Protein AF-A0AAP8MCD0-F1 (afdb_monomer_lite)

pLDDT: mean 75.49, std 12.15, range [45.41, 93.06]

Radius of gyration: 21.64 Å; chains: 1; bounding box: 47×31×55 Å

Foldseek 3Di:
DPVVVVVCVVVVVLLLVLQLVVQLCVQLVVLVVVLVVQVVVCVVVVDPVSNVVSVVVSVVSSVVSSVCSNVVVVVCVVVVDDPVVSVVSSVVSVVVVVVVVVVCVVVCVVVVVVVVVVVVVVVVVVVVVPD

Structure (mmCIF, N/CA/C/O backbone):
data_AF-A0AAP8MCD0-F1
#
_entry.id   AF-A0AAP8MCD0-F1
#
loop_
_atom_site.group_PDB
_atom_site.id
_atom_site.type_symbol
_atom_site.label_atom_id
_atom_site.label_alt_id
_atom_site.label_comp_id
_atom_site.label_asym_id
_atom_site.label_entity_id
_atom_site.label_seq_id
_atom_site.pdbx_PDB_ins_code
_atom_site.Cartn_x
_atom_site.Cartn_y
_atom_site.Cartn_z
_atom_site.occupancy
_atom_site.B_iso_or_equiv
_atom_site.auth_seq_id
_atom_site.auth_comp_id
_atom_site.auth_asym_id
_atom_site.auth_atom_id
_atom_site.pdbx_PDB_model_num
ATOM 1 N N . MET A 1 1 ? -8.043 6.659 27.486 1.00 45.62 1 MET A N 1
ATOM 2 C CA . MET A 1 1 ? -7.740 6.297 26.084 1.00 45.62 1 MET A CA 1
ATOM 3 C C . MET A 1 1 ? -7.107 7.500 25.405 1.00 45.62 1 MET A C 1
ATOM 5 O O . MET A 1 1 ? -7.406 8.621 25.795 1.00 45.62 1 MET A O 1
ATOM 9 N N . ASN A 1 2 ? -6.132 7.284 24.518 1.00 55.06 2 ASN A N 1
ATOM 10 C CA . ASN A 1 2 ? -5.402 8.371 23.860 1.00 55.06 2 ASN A CA 1
ATOM 11 C C . ASN A 1 2 ? -6.343 9.045 22.835 1.00 55.06 2 ASN A C 1
ATOM 13 O O . ASN A 1 2 ? -6.905 8.322 22.011 1.00 55.06 2 ASN A O 1
ATOM 17 N N . PRO A 1 3 ? -6.529 10.378 22.852 1.00 63.00 3 PRO A N 1
ATOM 18 C CA . PRO A 1 3 ? -7.490 11.080 21.990 1.00 63.00 3 PRO A CA 1
ATOM 19 C C . PRO A 1 3 ? -7.252 10.874 20.485 1.00 63.00 3 PRO A C 1
ATOM 21 O O . PRO A 1 3 ? -8.175 11.015 19.684 1.00 63.00 3 PRO A O 1
ATOM 24 N N . VAL A 1 4 ? -6.031 10.505 20.088 1.00 56.44 4 VAL A N 1
ATOM 25 C CA . VAL A 1 4 ? -5.705 10.127 18.704 1.00 56.44 4 VAL A CA 1
ATOM 26 C C . VAL A 1 4 ? -6.365 8.799 18.320 1.00 56.44 4 VAL A C 1
ATOM 28 O O . VAL A 1 4 ? -6.889 8.668 17.217 1.00 56.44 4 VAL A O 1
ATOM 31 N N . MET A 1 5 ? -6.401 7.839 19.246 1.00 45.66 5 MET A N 1
ATOM 32 C CA . MET A 1 5 ? -6.999 6.520 19.035 1.00 45.66 5 MET A CA 1
ATOM 33 C C . MET A 1 5 ? -8.526 6.594 18.970 1.00 45.66 5 MET A C 1
ATOM 35 O O . MET A 1 5 ? -9.130 5.944 18.121 1.00 45.66 5 MET A O 1
ATOM 39 N N . ASP A 1 6 ? -9.137 7.443 19.799 1.00 53.62 6 ASP A N 1
ATOM 40 C CA . ASP A 1 6 ? -10.587 7.668 19.772 1.00 53.62 6 ASP A CA 1
ATOM 41 C C . ASP A 1 6 ? -11.029 8.367 18.481 1.00 53.62 6 ASP A C 1
ATOM 43 O O . ASP A 1 6 ? -12.049 7.994 17.910 1.00 53.62 6 ASP A O 1
ATOM 47 N N . LYS A 1 7 ? -10.237 9.307 17.944 1.00 51.81 7 LYS A N 1
ATOM 48 C CA . LYS A 1 7 ? -10.518 9.910 16.628 1.00 51.81 7 LYS A CA 1
ATOM 49 C C . LYS A 1 7 ? -10.402 8.895 15.492 1.00 51.81 7 LYS A C 1
ATOM 51 O O . LYS A 1 7 ? -11.252 8.875 14.608 1.00 51.81 7 LYS A O 1
ATOM 56 N N . TRP A 1 8 ? -9.391 8.028 15.533 1.00 45.41 8 TRP A N 1
ATOM 57 C CA . TRP A 1 8 ? -9.193 6.993 14.515 1.00 45.41 8 TRP A CA 1
ATOM 58 C C . TRP A 1 8 ? -10.343 5.971 14.493 1.00 45.41 8 TRP A C 1
ATOM 60 O O . TRP A 1 8 ? -10.797 5.557 13.428 1.00 45.41 8 TRP A O 1
ATOM 70 N N . PHE A 1 9 ? -10.882 5.626 15.665 1.00 47.00 9 PHE A N 1
ATOM 71 C CA . PHE A 1 9 ? -12.074 4.783 15.785 1.00 47.00 9 PHE A CA 1
ATOM 72 C C . PHE A 1 9 ? -13.381 5.511 15.420 1.00 47.00 9 PHE A C 1
ATOM 74 O O . PHE A 1 9 ? -14.262 4.899 14.818 1.00 47.00 9 PHE A O 1
ATOM 81 N N . GLN A 1 10 ? -13.511 6.807 15.726 1.00 51.62 10 GLN A N 1
ATOM 82 C CA . GLN A 1 10 ? -14.723 7.594 15.449 1.00 51.62 10 GLN A CA 1
ATOM 83 C C . GLN A 1 10 ? -14.919 7.940 13.963 1.00 51.62 10 GLN A C 1
ATOM 85 O O . GLN A 1 10 ? -16.054 8.138 13.542 1.00 51.62 10 GLN A O 1
ATOM 90 N N . PHE A 1 11 ? -13.860 7.947 13.144 1.00 51.00 11 PHE A N 1
ATOM 91 C CA . PHE A 1 11 ? -13.956 8.202 11.696 1.00 51.00 11 PHE A CA 1
ATOM 92 C C . PHE A 1 11 ? -14.372 6.985 10.843 1.00 51.00 11 PHE A C 1
ATOM 94 O O . PHE A 1 11 ? -14.315 7.044 9.619 1.00 51.00 11 PHE A O 1
ATOM 101 N N . GLY A 1 12 ? -14.798 5.868 11.442 1.00 50.09 12 GLY A N 1
ATOM 102 C CA . GLY A 1 12 ? -15.090 4.650 10.672 1.00 50.09 12 GLY A CA 1
ATOM 103 C C . GLY A 1 12 ? -13.827 3.888 10.241 1.00 50.09 12 GLY A C 1
ATOM 104 O O . GLY A 1 12 ? -13.865 3.125 9.275 1.00 50.09 12 GLY A O 1
ATOM 105 N N . GLY A 1 13 ? -12.716 4.060 10.974 1.00 53.16 13 GLY A N 1
ATOM 106 C CA . GLY A 1 13 ? -11.381 3.531 10.656 1.00 53.16 13 GLY A CA 1
ATOM 107 C C . GLY A 1 13 ? -11.252 2.004 10.589 1.00 53.16 13 GLY A C 1
ATOM 108 O O . GLY A 1 13 ? -10.275 1.504 10.046 1.00 53.16 13 GLY A O 1
ATOM 109 N N . GLY A 1 14 ? -12.247 1.248 11.061 1.00 67.38 14 GLY A N 1
ATOM 110 C CA . GLY A 1 14 ? -12.321 -0.197 10.826 1.00 67.38 14 GLY A CA 1
ATOM 111 C C . GLY A 1 14 ? -12.739 -0.515 9.389 1.00 67.38 14 GLY A C 1
ATOM 112 O O . GLY A 1 14 ? -11.933 -0.969 8.586 1.00 67.38 14 GLY A O 1
ATOM 113 N N . PHE A 1 15 ? -14.003 -0.244 9.050 1.00 70.25 15 PHE A N 1
ATOM 114 C CA . PHE A 1 15 ? -14.574 -0.560 7.736 1.00 70.25 15 PHE A CA 1
ATOM 115 C C . PHE A 1 15 ? -13.910 0.238 6.607 1.00 70.25 15 PHE A C 1
ATOM 117 O O . PHE A 1 15 ? -13.450 -0.348 5.633 1.00 70.25 15 PHE A O 1
ATOM 124 N N . TYR A 1 16 ? -13.811 1.564 6.751 1.00 76.06 16 TYR A N 1
ATOM 125 C CA . TYR A 1 16 ? -13.280 2.431 5.698 1.00 76.06 16 TYR A CA 1
ATOM 126 C C . TYR A 1 16 ? -11.801 2.143 5.423 1.00 76.06 16 TYR A C 1
ATOM 128 O O . TYR A 1 16 ? -11.391 2.073 4.269 1.00 76.06 16 TYR A O 1
ATOM 136 N N . GLY A 1 17 ? -11.014 1.924 6.481 1.00 76.62 17 GLY A N 1
ATOM 137 C CA . GLY A 1 17 ? -9.598 1.578 6.373 1.00 76.62 17 GLY A CA 1
ATOM 138 C C . GLY A 1 17 ? -9.369 0.197 5.757 1.00 76.62 17 GLY A C 1
ATOM 139 O O . GLY A 1 17 ? -8.505 0.055 4.897 1.00 76.62 17 GLY A O 1
ATOM 140 N N . LEU A 1 18 ? -10.168 -0.807 6.136 1.00 77.81 18 LEU A N 1
ATOM 141 C CA . LEU A 1 18 ? -10.094 -2.152 5.551 1.00 77.81 18 LEU A CA 1
ATOM 142 C C . LEU A 1 18 ? -10.463 -2.157 4.068 1.00 77.81 18 LEU A C 1
ATOM 144 O O . LEU A 1 18 ? -9.794 -2.811 3.272 1.00 77.81 18 LEU A O 1
ATOM 148 N N . VAL A 1 19 ? -11.502 -1.414 3.693 1.00 80.81 19 VAL A N 1
ATOM 149 C CA . VAL A 1 19 ? -11.907 -1.286 2.293 1.00 80.81 19 VAL A CA 1
ATOM 150 C C . VAL A 1 19 ? -10.870 -0.511 1.485 1.00 80.81 19 VAL A C 1
ATOM 152 O O . VAL A 1 19 ? -10.539 -0.928 0.375 1.00 80.81 19 VAL A O 1
ATOM 155 N N . ALA A 1 20 ? -10.321 0.576 2.031 1.00 83.31 20 ALA A N 1
ATOM 156 C CA . ALA A 1 20 ? -9.238 1.310 1.388 1.00 83.31 20 ALA A CA 1
ATOM 157 C C . ALA A 1 20 ? -8.020 0.398 1.177 1.00 83.31 20 ALA A C 1
ATOM 159 O O . ALA A 1 20 ? -7.511 0.300 0.068 1.00 83.31 20 ALA A O 1
ATOM 160 N N . PHE A 1 21 ? -7.611 -0.359 2.198 1.00 84.31 21 PHE A N 1
ATOM 161 C CA . PHE A 1 21 ? -6.508 -1.315 2.089 1.00 84.31 21 PHE A CA 1
ATOM 162 C C . PHE A 1 21 ? -6.773 -2.413 1.050 1.00 84.31 21 PHE A C 1
ATOM 164 O O . PHE A 1 21 ? -5.891 -2.749 0.267 1.00 84.31 21 PHE A O 1
ATOM 171 N N . TYR A 1 22 ? -7.989 -2.954 1.002 1.00 84.31 22 TYR A N 1
ATOM 172 C CA . TYR A 1 22 ? -8.364 -3.937 -0.012 1.00 84.31 22 TYR A CA 1
ATOM 173 C C . TYR A 1 22 ? -8.362 -3.349 -1.423 1.00 84.31 22 TYR A C 1
ATOM 175 O O . TYR A 1 22 ? -7.856 -3.976 -2.350 1.00 84.31 22 TYR A O 1
ATOM 183 N N . THR A 1 23 ? -8.892 -2.136 -1.583 1.00 86.00 23 THR A N 1
ATOM 184 C CA . THR A 1 23 ? -8.878 -1.423 -2.864 1.00 86.00 23 THR A CA 1
ATOM 185 C C . THR A 1 23 ? -7.445 -1.184 -3.316 1.00 86.00 23 THR A C 1
ATOM 187 O O . THR A 1 23 ? -7.125 -1.446 -4.468 1.00 86.00 23 THR A O 1
ATOM 190 N N . TRP A 1 24 ? -6.567 -0.779 -2.397 1.00 88.50 24 TRP A N 1
ATOM 191 C CA . TRP A 1 24 ? -5.141 -0.659 -2.670 1.00 88.50 24 TRP A CA 1
ATOM 192 C C . TRP A 1 24 ? -4.545 -1.992 -3.125 1.00 88.50 24 TRP A C 1
ATOM 194 O O . TRP A 1 24 ? -3.934 -2.047 -4.180 1.00 88.50 24 TRP A O 1
ATOM 204 N N . LEU A 1 25 ? -4.798 -3.087 -2.403 1.00 87.19 25 LEU A N 1
ATOM 205 C CA . LEU A 1 25 ? -4.286 -4.413 -2.758 1.00 87.19 25 LEU A CA 1
ATOM 206 C C . LEU A 1 25 ? -4.764 -4.883 -4.144 1.00 87.19 25 LEU A C 1
ATOM 208 O O . LEU A 1 25 ? -4.005 -5.507 -4.881 1.00 87.19 25 LEU A O 1
ATOM 212 N N . LEU A 1 26 ? -6.021 -4.597 -4.501 1.00 86.75 26 LEU A N 1
ATOM 213 C CA . LEU A 1 26 ? -6.573 -4.907 -5.821 1.00 86.75 26 LEU A CA 1
ATOM 214 C C . LEU A 1 26 ? -5.889 -4.116 -6.937 1.00 86.75 26 LEU A C 1
ATOM 216 O O . LEU A 1 26 ? -5.618 -4.689 -7.992 1.00 86.75 26 LEU A O 1
ATOM 220 N N . LEU A 1 27 ? -5.649 -2.824 -6.706 1.00 89.00 27 LEU A N 1
ATOM 221 C CA . LEU A 1 27 ? -4.997 -1.927 -7.659 1.00 89.00 27 LEU A CA 1
ATOM 222 C C . LEU A 1 27 ? -3.506 -2.237 -7.808 1.00 89.00 27 LEU A C 1
ATOM 224 O O . LEU A 1 27 ? -2.995 -2.195 -8.915 1.00 89.00 27 LEU A O 1
ATOM 228 N N . GLU A 1 28 ? -2.844 -2.623 -6.720 1.00 91.12 28 GLU A N 1
ATOM 229 C CA . GLU A 1 28 ? -1.410 -2.926 -6.685 1.00 91.12 28 GLU A CA 1
ATOM 230 C C . GLU A 1 28 ? -1.083 -4.304 -7.295 1.00 91.12 28 GLU A C 1
ATOM 232 O O . GLU A 1 28 ? 0.040 -4.573 -7.719 1.00 91.12 28 GLU A O 1
ATOM 237 N N . TRP A 1 29 ? -2.052 -5.225 -7.342 1.00 89.69 29 TRP A N 1
ATOM 238 C CA . TRP A 1 29 ? -1.820 -6.606 -7.779 1.00 89.69 29 TRP A CA 1
ATOM 239 C C . TRP A 1 29 ? -1.283 -6.747 -9.218 1.00 89.69 29 TRP A C 1
ATOM 241 O O . TRP A 1 29 ? -0.365 -7.548 -9.426 1.00 89.69 29 TRP A O 1
ATOM 251 N N . PRO A 1 30 ? -1.805 -6.030 -10.232 1.00 90.06 30 PRO A N 1
ATOM 252 C CA . PRO A 1 30 ? -1.215 -6.003 -11.569 1.00 90.06 30 PRO A CA 1
ATOM 253 C C . PRO A 1 30 ? 0.214 -5.449 -11.579 1.00 90.06 30 PRO A C 1
ATOM 255 O O . PRO A 1 30 ? 1.074 -6.013 -12.258 1.00 90.06 30 PRO A O 1
ATOM 258 N N . ASP A 1 31 ? 0.484 -4.408 -10.794 1.00 89.12 31 ASP A N 1
ATOM 259 C CA . ASP A 1 31 ? 1.784 -3.729 -10.773 1.00 89.12 31 ASP A CA 1
ATOM 260 C C . ASP A 1 31 ? 2.853 -4.610 -10.132 1.00 89.12 31 ASP A C 1
ATOM 262 O O . ASP A 1 31 ? 3.951 -4.752 -10.665 1.00 89.12 31 ASP A O 1
ATOM 266 N N . VAL A 1 32 ? 2.500 -5.333 -9.066 1.00 89.75 32 VAL A N 1
ATOM 267 C CA . VAL A 1 32 ? 3.375 -6.338 -8.445 1.00 89.75 32 VAL A CA 1
ATOM 268 C C . VAL A 1 32 ? 3.699 -7.471 -9.415 1.00 89.75 32 VAL A C 1
ATOM 270 O O . VAL A 1 32 ? 4.846 -7.913 -9.476 1.00 89.75 32 VAL A O 1
ATOM 273 N N . LYS A 1 33 ? 2.728 -7.950 -10.205 1.00 90.44 33 LYS A N 1
ATOM 274 C CA . LYS A 1 33 ? 3.008 -8.984 -11.218 1.00 90.44 33 LYS A CA 1
ATOM 275 C C . LYS A 1 33 ? 3.955 -8.472 -12.289 1.00 90.44 33 LYS A C 1
ATOM 277 O O . LYS A 1 33 ? 4.906 -9.175 -12.618 1.00 90.44 33 LYS A O 1
ATOM 282 N N . THR A 1 34 ? 3.697 -7.268 -12.793 1.00 89.75 34 THR A N 1
ATOM 283 C CA . THR A 1 34 ? 4.535 -6.612 -13.801 1.00 89.75 34 THR A CA 1
ATOM 284 C C . THR A 1 34 ? 5.946 -6.403 -13.265 1.00 89.75 34 THR A C 1
ATOM 286 O O . THR A 1 34 ? 6.920 -6.717 -13.939 1.00 89.75 34 THR A O 1
ATOM 289 N N . PHE A 1 35 ? 6.082 -5.960 -12.017 1.00 89.12 35 PHE A N 1
ATOM 290 C CA . PHE A 1 35 ? 7.370 -5.832 -11.351 1.00 89.12 35 PHE A CA 1
ATOM 291 C C . PHE A 1 35 ? 8.106 -7.173 -11.257 1.00 89.12 35 PHE A C 1
ATOM 293 O O . PHE A 1 35 ? 9.282 -7.244 -11.600 1.00 89.12 35 PHE A O 1
ATOM 300 N N . ILE A 1 36 ? 7.429 -8.248 -10.839 1.00 89.56 36 ILE A N 1
ATOM 301 C CA . ILE A 1 36 ? 8.039 -9.581 -10.722 1.00 89.56 36 ILE A CA 1
ATOM 302 C C . ILE A 1 36 ? 8.487 -10.110 -12.091 1.00 89.56 36 ILE A C 1
ATOM 304 O O . ILE A 1 36 ? 9.599 -10.632 -12.196 1.00 89.56 36 ILE A O 1
ATOM 308 N N . SER A 1 37 ? 7.669 -9.967 -13.142 1.00 88.31 37 SER A N 1
ATOM 309 C CA . SER A 1 37 ? 8.059 -10.384 -14.496 1.00 88.31 37 SER A CA 1
ATOM 310 C C . SER A 1 37 ? 9.239 -9.566 -15.016 1.00 88.31 37 SER A C 1
ATOM 312 O O . SER A 1 37 ? 10.227 -10.145 -15.462 1.00 88.31 37 SER A O 1
ATOM 314 N N . SER A 1 38 ? 9.198 -8.241 -14.860 1.00 86.56 38 SER A N 1
ATOM 315 C CA . SER A 1 38 ? 10.281 -7.349 -15.282 1.00 86.56 38 SER A CA 1
ATOM 316 C C . SER A 1 38 ? 11.573 -7.620 -14.510 1.00 86.56 38 SER A C 1
ATOM 318 O O . SER A 1 38 ? 12.651 -7.647 -15.093 1.00 86.56 38 SER A O 1
ATOM 320 N N . MET A 1 39 ? 11.498 -7.893 -13.205 1.00 84.81 39 MET A N 1
ATOM 321 C CA . MET A 1 39 ? 12.664 -8.296 -12.413 1.00 84.81 39 MET A CA 1
ATOM 322 C C . MET A 1 39 ? 13.235 -9.632 -12.885 1.00 84.81 39 MET A C 1
ATOM 324 O O . MET A 1 39 ? 14.452 -9.757 -12.994 1.00 84.81 39 MET A O 1
ATOM 328 N N . SER A 1 40 ? 12.387 -10.612 -13.210 1.00 85.06 40 SER A N 1
ATOM 329 C CA . SER A 1 40 ? 12.845 -11.889 -13.763 1.00 85.06 40 SER A CA 1
ATOM 330 C C . SER A 1 40 ? 13.622 -11.694 -15.063 1.00 85.06 40 SER A C 1
ATOM 332 O O . SER A 1 40 ? 14.655 -12.327 -15.240 1.00 85.06 40 SER A O 1
ATOM 334 N N . GLU A 1 41 ? 13.156 -10.828 -15.961 1.00 83.06 41 GLU A N 1
ATOM 335 C CA . GLU A 1 41 ? 13.838 -10.529 -17.227 1.00 83.06 41 GLU A CA 1
ATOM 336 C C . GLU A 1 41 ? 15.169 -9.793 -17.003 1.00 83.06 41 GLU A C 1
ATOM 338 O O . GLU A 1 41 ? 16.185 -10.131 -17.613 1.00 83.06 41 GLU A O 1
ATOM 343 N N . LEU A 1 42 ? 15.193 -8.840 -16.067 1.00 82.19 42 LEU A N 1
ATOM 344 C CA . LEU A 1 42 ? 16.370 -8.022 -15.772 1.00 82.19 42 LEU A CA 1
ATOM 345 C C . LEU A 1 42 ? 17.495 -8.775 -15.054 1.00 82.19 42 LEU A C 1
ATOM 347 O O . LEU A 1 42 ? 18.671 -8.459 -15.249 1.00 82.19 42 LEU A O 1
ATOM 351 N N . LEU A 1 43 ? 17.167 -9.807 -14.271 1.00 75.00 43 LEU A N 1
ATOM 352 C CA . LEU A 1 43 ? 18.166 -10.700 -13.674 1.00 75.00 43 LEU A CA 1
ATOM 353 C C . LEU A 1 43 ? 19.009 -11.428 -14.732 1.00 75.00 43 LEU A C 1
ATOM 355 O O . LEU A 1 43 ? 20.151 -11.790 -14.451 1.00 75.00 43 LEU A O 1
ATOM 359 N N . PHE A 1 44 ? 18.481 -11.616 -15.945 1.00 75.31 44 PHE A N 1
ATOM 360 C CA . PHE A 1 44 ? 19.219 -12.225 -17.052 1.00 75.31 44 PHE A CA 1
ATOM 361 C C . PHE A 1 44 ? 19.974 -11.203 -17.919 1.00 75.31 44 PHE A C 1
ATOM 363 O O . PHE A 1 44 ? 20.899 -11.601 -18.625 1.00 75.31 44 PHE A O 1
ATOM 370 N N . SER A 1 45 ? 19.632 -9.908 -17.861 1.00 75.12 45 SER A N 1
ATOM 371 C CA . SER A 1 45 ? 20.235 -8.860 -18.704 1.00 75.12 45 SER A CA 1
ATOM 372 C C . SER A 1 45 ? 21.271 -7.962 -18.002 1.00 75.12 45 SER A C 1
ATOM 374 O O . SER A 1 45 ? 22.017 -7.273 -18.693 1.00 75.12 45 SER A O 1
ATOM 376 N N . PHE A 1 46 ? 21.377 -7.992 -16.663 1.00 68.25 46 PHE A N 1
ATOM 377 C CA . PHE A 1 46 ? 22.388 -7.272 -15.852 1.00 68.25 46 PHE A CA 1
ATOM 378 C C . PHE A 1 46 ? 22.527 -5.760 -16.145 1.00 68.25 46 PHE A C 1
ATOM 380 O O . PHE A 1 46 ? 23.606 -5.178 -16.015 1.00 68.25 46 PHE A O 1
ATOM 387 N N . GLU A 1 47 ? 21.429 -5.084 -16.483 1.00 82.19 47 GLU A N 1
ATOM 388 C CA . GLU A 1 47 ? 21.435 -3.646 -16.766 1.00 82.19 47 GLU A CA 1
ATOM 389 C C . GLU A 1 47 ? 20.929 -2.825 -15.564 1.00 82.19 47 GLU A C 1
ATOM 391 O O . GLU A 1 47 ? 19.731 -2.737 -15.288 1.00 82.19 47 GLU A O 1
ATOM 396 N N . ALA A 1 48 ? 21.849 -2.191 -14.829 1.00 76.88 48 ALA A N 1
ATOM 397 C CA . ALA A 1 48 ? 21.530 -1.458 -13.595 1.00 76.88 48 ALA A CA 1
ATOM 398 C C . ALA A 1 48 ? 20.556 -0.276 -13.802 1.00 76.88 48 ALA A C 1
ATOM 400 O O . ALA A 1 48 ? 19.751 0.025 -12.919 1.00 76.88 48 ALA A O 1
ATOM 401 N N . GLY A 1 49 ? 20.597 0.376 -14.971 1.00 80.94 49 GLY A N 1
ATOM 402 C CA . GLY A 1 49 ? 19.685 1.477 -15.306 1.00 80.94 49 GLY A CA 1
ATOM 403 C C . GLY A 1 49 ? 18.228 1.026 -15.438 1.00 80.94 49 GLY A C 1
ATOM 404 O O . GLY A 1 49 ? 17.317 1.733 -15.006 1.00 80.94 49 GLY A O 1
ATOM 405 N N . ALA A 1 50 ? 18.009 -0.183 -15.953 1.00 82.31 50 ALA A N 1
ATOM 406 C CA . ALA A 1 50 ? 16.677 -0.744 -16.118 1.00 82.31 50 ALA A CA 1
ATOM 407 C C . ALA A 1 50 ? 16.065 -1.183 -14.776 1.00 82.31 50 ALA A C 1
ATOM 409 O O . ALA A 1 50 ? 14.878 -0.968 -14.541 1.00 82.31 50 ALA A O 1
ATOM 410 N N . VAL A 1 51 ? 16.882 -1.694 -13.845 1.00 84.00 51 VAL A N 1
ATOM 411 C CA . VAL A 1 51 ? 16.432 -2.005 -12.475 1.00 84.00 51 VAL A CA 1
ATOM 412 C C . VAL A 1 51 ? 15.952 -0.743 -11.758 1.00 84.00 51 VAL A C 1
ATOM 414 O O . VAL A 1 51 ? 14.875 -0.748 -11.162 1.00 84.00 51 VAL A O 1
ATOM 417 N N . PHE A 1 52 ? 16.714 0.354 -11.844 1.00 87.62 52 PHE A N 1
ATOM 418 C CA . PHE A 1 52 ? 16.316 1.628 -11.241 1.00 87.62 52 PHE A CA 1
ATOM 419 C C . PHE A 1 52 ? 14.992 2.146 -11.816 1.00 87.62 52 PHE A C 1
ATOM 421 O O . PHE A 1 52 ? 14.127 2.582 -11.059 1.00 87.62 52 PHE A O 1
ATOM 428 N N . HIS A 1 53 ? 14.808 2.050 -13.136 1.00 89.00 53 HIS A N 1
ATOM 429 C CA . HIS A 1 53 ? 13.570 2.457 -13.795 1.00 89.00 53 HIS A CA 1
ATOM 430 C C . HIS A 1 53 ? 12.358 1.654 -13.304 1.00 89.00 53 HIS A C 1
ATOM 432 O O . HIS A 1 53 ? 11.356 2.248 -12.915 1.00 89.00 53 HIS A O 1
ATOM 438 N N . VAL A 1 54 ? 12.473 0.324 -13.238 1.00 88.12 54 VAL A N 1
ATOM 439 C CA . VAL A 1 54 ? 11.388 -0.564 -12.790 1.00 88.12 54 VAL A CA 1
ATOM 440 C C . VAL A 1 54 ? 11.011 -0.316 -11.326 1.00 88.12 54 VAL A C 1
ATOM 442 O O . VAL A 1 54 ? 9.829 -0.284 -10.990 1.00 88.12 54 VAL A O 1
ATOM 445 N N . VAL A 1 55 ? 11.994 -0.090 -10.448 1.00 88.50 55 VAL A N 1
ATOM 446 C CA . VAL A 1 55 ? 11.734 0.230 -9.033 1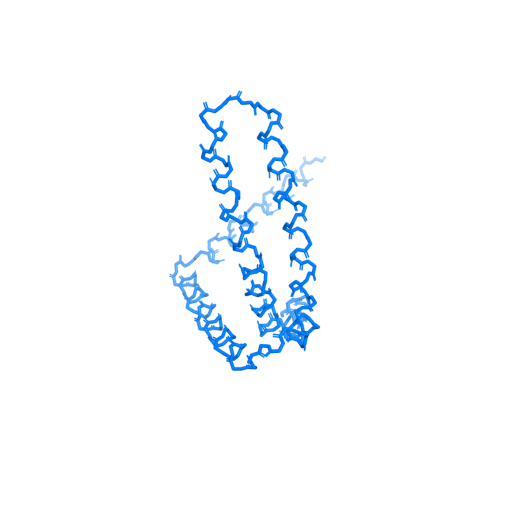.00 88.50 55 VAL A CA 1
ATOM 447 C C . VAL A 1 55 ? 11.070 1.599 -8.882 1.00 88.50 55 VAL A C 1
ATOM 449 O O . VAL A 1 55 ? 10.123 1.740 -8.109 1.00 88.50 55 VAL A O 1
ATOM 452 N N . LEU A 1 56 ? 11.548 2.612 -9.612 1.00 91.88 56 LEU A N 1
ATOM 453 C CA . LEU A 1 56 ? 10.967 3.952 -9.564 1.00 91.88 56 LEU A CA 1
ATOM 454 C C . LEU A 1 56 ? 9.530 3.956 -10.094 1.00 91.88 56 LEU A C 1
ATOM 456 O O . LEU A 1 56 ? 8.671 4.610 -9.510 1.00 91.88 56 LEU A O 1
ATOM 460 N N . GLN A 1 57 ? 9.272 3.212 -11.169 1.00 91.75 57 GLN A N 1
ATOM 461 C CA . GLN A 1 57 ? 7.941 3.075 -11.743 1.00 91.75 57 GLN A CA 1
ATOM 462 C C . GLN A 1 57 ? 6.979 2.408 -10.757 1.00 91.75 57 GLN A C 1
ATOM 464 O O . GLN A 1 57 ? 5.949 2.998 -10.450 1.00 91.75 57 GLN A O 1
ATOM 469 N N . LEU A 1 58 ? 7.371 1.277 -10.154 1.00 91.50 58 LEU A N 1
ATOM 470 C CA . LEU A 1 58 ? 6.576 0.632 -9.104 1.00 91.50 58 LEU A CA 1
ATOM 471 C C . LEU A 1 58 ? 6.256 1.608 -7.962 1.00 91.50 58 LEU A C 1
ATOM 473 O O . LEU A 1 58 ? 5.133 1.646 -7.474 1.00 91.50 58 LEU A O 1
ATOM 477 N N . PHE A 1 59 ? 7.228 2.417 -7.536 1.00 91.50 59 PHE A N 1
ATOM 478 C CA . PHE A 1 59 ? 7.012 3.396 -6.472 1.00 91.50 59 PHE A CA 1
ATOM 479 C C . PHE A 1 59 ? 5.992 4.479 -6.859 1.00 91.50 59 PHE A C 1
ATOM 481 O O . PHE A 1 59 ? 5.135 4.830 -6.049 1.00 91.50 59 PHE A O 1
ATOM 488 N N . ILE A 1 60 ? 6.072 5.010 -8.082 1.00 93.06 60 ILE A N 1
ATOM 489 C CA . ILE A 1 60 ? 5.132 6.021 -8.586 1.00 93.06 60 ILE A CA 1
ATOM 490 C C . ILE A 1 60 ? 3.722 5.435 -8.695 1.00 93.06 60 ILE A C 1
ATOM 492 O O . ILE A 1 60 ? 2.772 6.049 -8.204 1.00 93.06 60 ILE A O 1
ATOM 496 N N . ASP A 1 61 ? 3.598 4.246 -9.281 1.00 92.88 61 ASP A N 1
ATOM 497 C CA . ASP A 1 61 ? 2.318 3.560 -9.458 1.00 92.88 61 ASP A CA 1
ATOM 498 C C . ASP A 1 61 ? 1.685 3.246 -8.090 1.00 92.88 61 ASP A C 1
ATOM 500 O O . ASP A 1 61 ? 0.516 3.561 -7.855 1.00 92.88 61 ASP A O 1
ATOM 504 N N . SER A 1 62 ? 2.492 2.805 -7.118 1.00 91.00 62 SER A N 1
ATOM 505 C CA . SER A 1 62 ? 2.055 2.557 -5.739 1.00 91.00 62 SER A CA 1
ATOM 506 C C . SER A 1 62 ? 1.501 3.810 -5.050 1.00 91.00 62 SER A C 1
ATOM 508 O O . SER A 1 62 ? 0.486 3.749 -4.348 1.00 91.00 62 SER A O 1
ATOM 510 N N . LEU A 1 63 ? 2.109 4.983 -5.278 1.00 91.88 63 LEU A N 1
ATOM 511 C CA . LEU A 1 63 ? 1.602 6.255 -4.744 1.00 91.88 63 LEU A CA 1
ATOM 512 C C . LEU A 1 63 ? 0.254 6.649 -5.363 1.00 91.88 63 LEU A C 1
ATOM 514 O O . LEU A 1 63 ? -0.630 7.136 -4.651 1.00 91.88 63 LEU A O 1
ATOM 518 N N . ILE A 1 64 ? 0.081 6.437 -6.669 1.00 91.81 64 ILE A N 1
ATOM 519 C CA . ILE A 1 64 ? -1.179 6.714 -7.371 1.00 91.81 64 ILE A CA 1
ATOM 520 C C . ILE A 1 64 ? -2.272 5.764 -6.872 1.00 91.81 64 ILE A C 1
ATOM 522 O O . ILE A 1 64 ? -3.350 6.219 -6.476 1.00 91.81 64 ILE A O 1
ATOM 526 N N . ASN A 1 65 ? -1.973 4.466 -6.803 1.00 91.50 65 ASN A N 1
ATOM 527 C CA . ASN A 1 65 ? -2.873 3.439 -6.286 1.00 91.50 65 ASN A CA 1
ATOM 528 C C . ASN A 1 65 ? -3.279 3.722 -4.840 1.00 91.50 65 ASN A C 1
ATOM 530 O O . ASN A 1 65 ? -4.443 3.555 -4.478 1.00 91.50 65 ASN A O 1
ATOM 534 N N . PHE A 1 66 ? -2.350 4.201 -4.010 1.00 87.94 66 PHE A N 1
ATOM 535 C CA . PHE A 1 66 ? -2.637 4.606 -2.637 1.00 87.94 66 PHE A CA 1
ATOM 536 C C . PHE A 1 66 ? -3.617 5.786 -2.574 1.00 87.94 66 PHE A C 1
ATOM 538 O O . PHE A 1 66 ? -4.578 5.757 -1.800 1.00 87.94 66 PHE A O 1
ATOM 545 N N . GLY A 1 67 ? -3.435 6.799 -3.427 1.00 87.56 67 GLY A N 1
ATOM 546 C CA . GLY A 1 67 ? -4.376 7.914 -3.549 1.00 87.56 67 GLY A CA 1
ATOM 547 C C . GLY A 1 67 ? -5.778 7.460 -3.975 1.00 87.56 67 GLY A C 1
ATOM 548 O O . GLY A 1 67 ? -6.772 7.843 -3.353 1.00 87.56 67 GLY A O 1
ATOM 549 N N . LEU A 1 68 ? -5.862 6.590 -4.987 1.00 86.12 68 LEU A N 1
ATOM 550 C CA . LEU A 1 68 ? -7.122 6.012 -5.470 1.00 86.12 68 LEU A CA 1
ATOM 551 C C . LEU A 1 68 ? -7.806 5.140 -4.413 1.00 86.12 68 LEU A C 1
ATOM 553 O O . LEU A 1 68 ? -9.026 5.180 -4.270 1.00 86.12 68 LEU A O 1
ATOM 557 N N . ALA A 1 69 ? -7.026 4.401 -3.630 1.00 86.25 69 ALA A N 1
ATOM 558 C CA . ALA A 1 69 ? -7.519 3.572 -2.545 1.00 86.25 69 ALA A CA 1
ATOM 559 C C . ALA A 1 69 ? -8.102 4.384 -1.384 1.00 86.25 69 ALA A C 1
ATOM 561 O O . ALA A 1 69 ? -9.101 3.983 -0.793 1.00 86.25 69 ALA A O 1
ATOM 562 N N . ILE A 1 70 ? -7.539 5.550 -1.061 1.00 84.00 70 ILE A N 1
ATOM 563 C CA . ILE A 1 70 ? -8.155 6.468 -0.089 1.00 84.00 70 ILE A CA 1
ATOM 564 C C . ILE A 1 70 ? -9.476 7.018 -0.639 1.00 84.00 70 ILE A C 1
ATOM 566 O O . ILE A 1 70 ? -10.448 7.151 0.109 1.00 84.00 70 ILE A O 1
ATOM 570 N N . ALA A 1 71 ? -9.524 7.293 -1.943 1.00 85.94 71 ALA A N 1
ATOM 571 C CA . ALA A 1 71 ? -10.706 7.744 -2.672 1.00 85.94 71 ALA A CA 1
ATOM 572 C C . ALA A 1 71 ? -11.580 6.586 -3.201 1.00 85.94 71 ALA A C 1
ATOM 574 O O . ALA A 1 71 ? -12.373 6.782 -4.128 1.00 85.94 71 ALA A O 1
ATOM 575 N N . TRP A 1 72 ? -11.485 5.393 -2.597 1.00 82.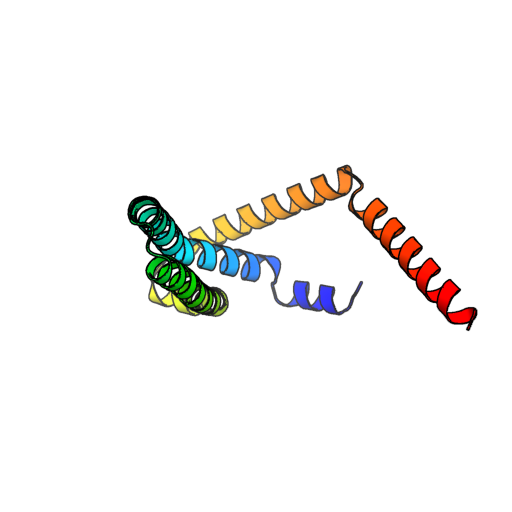25 72 TRP A N 1
ATOM 576 C CA . TRP A 1 72 ? -12.178 4.193 -3.071 1.00 82.25 72 TRP A CA 1
ATOM 577 C C . TRP A 1 72 ? -13.691 4.363 -3.291 1.00 82.25 72 TRP A C 1
ATOM 579 O O . TRP A 1 72 ? -14.177 3.775 -4.257 1.00 82.25 72 TRP A O 1
ATOM 589 N N . PRO A 1 73 ? -14.465 5.155 -2.506 1.00 79.19 73 PRO A N 1
ATOM 590 C CA . PRO A 1 73 ? -15.899 5.270 -2.758 1.00 79.19 73 PRO A CA 1
ATOM 591 C C . PRO A 1 73 ? -16.178 5.841 -4.150 1.00 79.19 73 PRO A C 1
ATOM 593 O O . PRO A 1 73 ? -17.074 5.370 -4.839 1.00 79.19 73 PRO A O 1
ATOM 596 N N . ALA A 1 74 ? -15.375 6.813 -4.593 1.00 81.38 74 ALA A N 1
ATOM 597 C CA . ALA A 1 74 ? -15.490 7.392 -5.927 1.00 81.38 74 ALA A CA 1
ATOM 598 C C . ALA A 1 74 ? -15.050 6.402 -7.019 1.00 81.38 74 ALA A C 1
ATOM 600 O O . ALA A 1 74 ? -15.721 6.293 -8.042 1.00 81.38 74 ALA A O 1
ATOM 601 N N . TYR A 1 75 ? -13.969 5.653 -6.780 1.00 79.94 75 TYR A N 1
ATOM 602 C CA . TYR A 1 75 ? -13.460 4.640 -7.711 1.00 79.94 75 TYR A CA 1
ATOM 603 C C . TYR A 1 75 ? -14.481 3.512 -7.955 1.00 79.94 75 TYR A C 1
ATOM 605 O O . TYR A 1 75 ? -14.799 3.185 -9.095 1.00 79.94 75 TYR A O 1
ATOM 613 N N . TRP A 1 76 ? -15.075 2.966 -6.893 1.00 79.12 76 TRP A N 1
ATOM 614 C CA . TRP A 1 76 ? -16.025 1.851 -6.990 1.00 79.12 76 TRP A CA 1
ATOM 615 C C . TRP A 1 76 ? -17.383 2.266 -7.567 1.00 79.12 76 TRP A C 1
ATOM 617 O O . TRP A 1 76 ? -18.019 1.469 -8.255 1.00 79.12 76 TRP A O 1
ATOM 627 N N . LEU A 1 77 ? -17.815 3.512 -7.324 1.00 75.69 77 LEU A N 1
ATOM 628 C CA . LEU A 1 77 ? -19.021 4.076 -7.942 1.00 75.69 77 LEU A CA 1
ATOM 629 C C . LEU A 1 77 ? -18.889 4.199 -9.465 1.00 75.69 77 LEU A C 1
ATOM 631 O O . LEU A 1 77 ? -19.886 4.074 -10.170 1.00 75.69 77 LEU A O 1
ATOM 635 N N . GLN A 1 78 ? -17.677 4.438 -9.969 1.00 78.06 78 GLN A N 1
ATOM 636 C CA . GLN A 1 78 ? -17.404 4.479 -11.406 1.00 78.06 78 GLN A CA 1
ATOM 637 C C . GLN A 1 78 ? -17.284 3.076 -12.013 1.00 78.06 78 GLN A C 1
ATOM 639 O O . GLN A 1 78 ? -17.755 2.858 -13.126 1.00 78.06 78 GLN A O 1
ATOM 644 N N . ASP A 1 79 ? -16.703 2.125 -11.278 1.00 71.62 79 ASP A N 1
ATOM 645 C CA . ASP A 1 79 ? -16.424 0.766 -11.766 1.00 71.62 79 ASP A CA 1
ATOM 646 C C . ASP A 1 79 ? -17.621 -0.204 -11.628 1.00 71.62 79 ASP A C 1
ATOM 648 O O . ASP A 1 79 ? -17.517 -1.389 -11.935 1.00 71.62 79 ASP A O 1
ATOM 652 N N . ASN A 1 80 ? -18.778 0.290 -11.160 1.00 66.31 80 ASN A N 1
ATOM 653 C CA . ASN A 1 80 ? -20.048 -0.442 -11.023 1.00 66.31 80 ASN A CA 1
ATOM 654 C C . ASN A 1 80 ? -19.936 -1.771 -10.238 1.00 66.31 80 ASN A C 1
ATOM 656 O O . ASN A 1 80 ? -20.719 -2.704 -10.448 1.00 66.31 80 ASN A O 1
ATOM 660 N N . ARG A 1 81 ? -18.949 -1.873 -9.335 1.00 67.25 81 ARG A N 1
ATOM 661 C CA . ARG A 1 81 ? -18.689 -3.081 -8.540 1.00 67.25 81 ARG A CA 1
ATOM 662 C C . ARG A 1 81 ? -19.750 -3.294 -7.471 1.00 67.25 81 ARG A C 1
ATOM 664 O O . ARG A 1 81 ? -20.286 -2.354 -6.884 1.00 67.25 81 ARG A O 1
ATOM 671 N N . GLY A 1 82 ? -20.044 -4.565 -7.208 1.00 67.69 82 GLY A N 1
ATOM 672 C CA . GLY A 1 82 ? -21.097 -4.977 -6.292 1.00 67.69 82 GLY A CA 1
ATOM 673 C C . GLY A 1 82 ? -20.826 -4.521 -4.850 1.00 67.69 82 GLY A C 1
ATOM 674 O O . GLY A 1 82 ? -19.790 -4.880 -4.289 1.00 67.69 82 GLY A O 1
ATOM 675 N N . PRO A 1 83 ? -21.778 -3.843 -4.176 1.00 66.50 83 PRO A N 1
ATOM 676 C CA . PRO A 1 83 ? -21.651 -3.448 -2.765 1.00 66.50 83 PRO A CA 1
ATOM 677 C C . PRO A 1 83 ? -21.393 -4.624 -1.806 1.00 66.50 83 PRO A C 1
ATOM 679 O O . PRO A 1 83 ? -20.918 -4.441 -0.687 1.00 66.50 83 PRO A O 1
ATOM 682 N N . TRP A 1 84 ? -21.715 -5.844 -2.239 1.00 69.00 84 TRP A N 1
ATOM 683 C CA . TRP A 1 84 ? -21.550 -7.076 -1.473 1.00 69.00 84 TRP A CA 1
ATOM 684 C C . TRP A 1 84 ? -20.084 -7.464 -1.249 1.00 69.00 84 TRP A C 1
ATOM 686 O O . TRP A 1 84 ? -19.760 -7.989 -0.186 1.00 69.00 84 TRP A O 1
ATOM 696 N N . GLU A 1 85 ? -19.185 -7.163 -2.190 1.00 70.56 85 GLU A N 1
ATOM 697 C CA . GLU A 1 85 ? -17.745 -7.441 -2.051 1.00 70.56 85 GLU A CA 1
ATOM 698 C C . GLU A 1 85 ? -17.147 -6.668 -0.865 1.00 70.56 85 GLU A C 1
ATOM 700 O O . GLU A 1 85 ? -16.391 -7.223 -0.068 1.00 70.56 85 GLU A O 1
ATOM 705 N N . LEU A 1 86 ? -17.585 -5.420 -0.669 1.00 73.31 86 LEU A N 1
ATOM 706 C CA . LEU A 1 86 ? -17.184 -4.561 0.450 1.00 73.31 86 LEU A CA 1
ATOM 707 C C . LEU A 1 86 ? -17.602 -5.133 1.808 1.00 73.31 86 LEU A C 1
ATOM 709 O O . LEU A 1 86 ? -16.843 -5.058 2.775 1.00 73.31 86 LEU A O 1
ATOM 713 N N . LEU A 1 87 ? -18.795 -5.732 1.883 1.00 71.12 87 LEU A N 1
ATOM 714 C CA . LEU A 1 87 ? -19.288 -6.384 3.097 1.00 71.12 87 LEU A CA 1
ATOM 715 C C . LEU A 1 87 ? -18.445 -7.613 3.457 1.00 71.12 87 LEU A C 1
ATOM 717 O O . LEU A 1 87 ? -18.085 -7.776 4.623 1.00 71.12 87 LEU A O 1
ATOM 721 N N . PHE A 1 88 ? -18.083 -8.445 2.474 1.00 76.12 88 PHE A N 1
ATOM 722 C CA . PH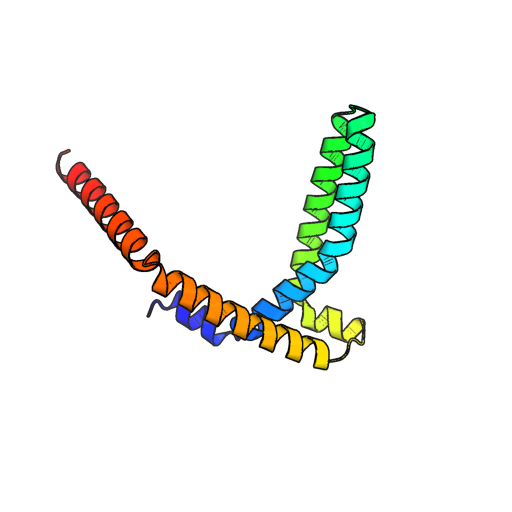E A 1 88 ? -17.213 -9.602 2.707 1.00 76.12 88 PHE A CA 1
ATOM 723 C C . PHE A 1 88 ? -15.805 -9.190 3.138 1.00 76.12 88 PHE A C 1
ATOM 725 O O . PHE A 1 88 ? -15.260 -9.766 4.079 1.00 76.12 88 PHE A O 1
ATOM 732 N N . VAL A 1 89 ? -15.236 -8.168 2.497 1.00 72.62 89 VAL A N 1
ATOM 733 C CA . VAL A 1 89 ? -13.913 -7.626 2.834 1.00 72.62 89 VAL A CA 1
ATOM 734 C C . VAL A 1 89 ? -13.897 -7.058 4.247 1.00 72.62 89 VAL A C 1
ATOM 736 O O . VAL A 1 89 ? -13.008 -7.379 5.036 1.00 72.62 89 VAL A O 1
ATOM 739 N N . ALA A 1 90 ? -14.897 -6.255 4.603 1.00 70.44 90 ALA A N 1
ATOM 740 C CA . ALA A 1 90 ? -14.979 -5.677 5.933 1.00 70.44 90 ALA A CA 1
ATOM 741 C C . ALA A 1 90 ? -15.193 -6.731 7.020 1.00 70.44 90 ALA A C 1
ATOM 743 O O . ALA A 1 90 ? -14.558 -6.666 8.073 1.00 70.44 90 ALA A O 1
ATOM 744 N N . TYR A 1 91 ? -16.047 -7.723 6.761 1.00 76.00 91 TYR A N 1
ATOM 745 C CA . TYR A 1 91 ? -16.268 -8.826 7.689 1.00 76.00 91 TYR A CA 1
ATOM 746 C C . TYR A 1 91 ? -15.004 -9.680 7.864 1.00 76.00 91 TYR A C 1
ATOM 748 O O . TYR A 1 91 ? -14.591 -9.959 8.991 1.00 76.00 91 TYR A O 1
ATOM 756 N N . GLY A 1 92 ? -14.341 -10.036 6.759 1.00 78.06 92 GLY A N 1
ATOM 757 C CA . GLY A 1 92 ? -13.094 -10.801 6.773 1.00 78.06 92 GLY A CA 1
ATOM 758 C C . GLY A 1 92 ? -11.958 -10.061 7.480 1.00 78.06 92 GLY A C 1
ATOM 759 O O . GLY A 1 92 ? -11.266 -10.641 8.316 1.00 78.06 92 GLY A O 1
ATOM 760 N N . GLY A 1 93 ? -11.806 -8.764 7.209 1.00 71.56 93 GLY A N 1
ATOM 761 C CA . GLY A 1 93 ? -10.796 -7.917 7.838 1.00 71.56 93 GLY A CA 1
ATOM 762 C C . GLY A 1 93 ? -11.030 -7.707 9.334 1.00 71.56 93 GLY A C 1
ATOM 763 O O . GLY A 1 93 ? -10.090 -7.800 10.122 1.00 71.56 93 GLY A O 1
ATOM 764 N N . TYR A 1 94 ? -12.283 -7.505 9.752 1.00 70.69 94 TYR A N 1
ATOM 765 C CA . TYR A 1 94 ? -12.642 -7.412 11.168 1.00 70.69 94 TYR A CA 1
ATOM 766 C C . TYR A 1 94 ? -12.317 -8.710 11.922 1.00 70.69 94 TYR A C 1
ATOM 768 O O . TYR A 1 94 ? -11.728 -8.682 13.005 1.00 70.69 94 TYR A O 1
ATOM 776 N N . TRP A 1 95 ? -12.629 -9.862 11.323 1.00 75.31 95 TRP A N 1
ATOM 777 C CA . TRP A 1 95 ? -12.336 -11.171 11.904 1.00 75.31 95 TRP A CA 1
ATOM 778 C C . TRP A 1 95 ? -10.830 -11.457 12.008 1.00 75.31 95 TRP A C 1
ATOM 780 O O . TRP A 1 95 ? -10.356 -11.917 13.052 1.00 75.31 95 TRP A O 1
ATOM 790 N N . LEU A 1 96 ? -10.063 -11.137 10.959 1.00 74.19 96 LEU A N 1
ATOM 791 C CA . LEU A 1 96 ? -8.600 -11.240 10.958 1.00 74.19 96 LEU A CA 1
ATOM 792 C C . LEU A 1 96 ? -7.972 -10.335 12.020 1.00 74.19 96 LEU A C 1
ATOM 794 O O . LEU A 1 96 ? -7.113 -10.794 12.770 1.00 74.19 96 LEU A O 1
ATOM 798 N N . GLY A 1 97 ? -8.434 -9.087 12.128 1.00 69.69 97 GLY A N 1
ATOM 799 C CA . GLY A 1 97 ? -7.943 -8.119 13.108 1.00 69.69 97 GLY A CA 1
ATOM 800 C C . GLY A 1 97 ? -8.177 -8.555 14.555 1.00 69.69 97 GLY A C 1
ATOM 801 O O . GLY A 1 97 ? -7.281 -8.449 15.389 1.00 69.69 97 GLY A O 1
ATOM 802 N N . ILE A 1 98 ? -9.353 -9.113 14.862 1.00 72.19 98 ILE A N 1
ATOM 803 C CA . ILE A 1 98 ? -9.628 -9.644 16.205 1.00 72.19 98 ILE A CA 1
ATOM 804 C C . ILE A 1 98 ? -8.729 -10.840 16.511 1.00 72.19 98 ILE A C 1
ATOM 806 O O . ILE A 1 98 ? -8.173 -10.916 17.607 1.00 72.19 98 ILE A O 1
ATOM 810 N N . ARG A 1 99 ? -8.543 -11.762 15.560 1.00 73.06 99 ARG A N 1
ATOM 811 C CA . ARG A 1 99 ? -7.690 -12.938 15.775 1.00 73.06 99 ARG A CA 1
ATOM 812 C C . ARG A 1 99 ? -6.223 -12.575 15.969 1.00 73.06 99 ARG A C 1
ATOM 814 O O . ARG A 1 99 ? -5.585 -13.139 16.853 1.00 73.06 99 ARG A O 1
ATOM 821 N N . THR A 1 100 ? -5.684 -11.641 15.189 1.00 72.00 100 THR A N 1
ATOM 822 C CA . THR A 1 100 ? -4.290 -11.199 15.341 1.00 72.00 100 THR A CA 1
ATOM 823 C C . THR A 1 100 ? -4.087 -10.417 16.633 1.00 72.00 100 THR A C 1
ATOM 825 O O . THR A 1 100 ? -3.102 -10.656 17.328 1.00 72.00 100 THR A O 1
ATOM 828 N N . ALA A 1 101 ? -5.040 -9.564 17.022 1.00 69.94 101 ALA A N 1
ATOM 829 C CA . ALA A 1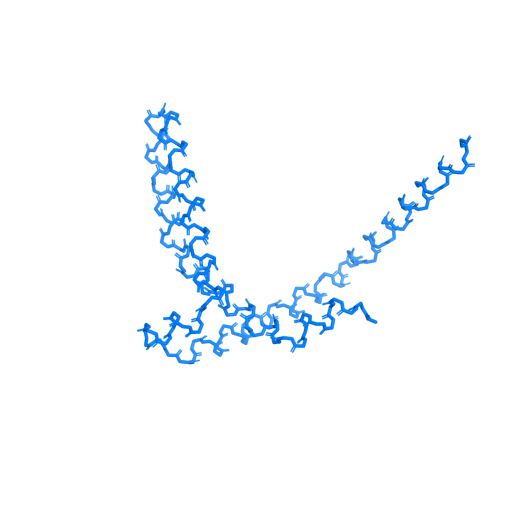 101 ? -5.008 -8.871 18.308 1.00 69.94 101 ALA A CA 1
ATOM 830 C C . ALA A 1 101 ? -5.060 -9.854 19.490 1.00 69.94 101 ALA A C 1
ATOM 832 O O . ALA A 1 101 ? -4.295 -9.720 20.444 1.00 69.94 101 ALA A O 1
ATOM 833 N N . GLN A 1 102 ? -5.911 -10.880 19.412 1.00 70.19 102 GLN A N 1
ATOM 834 C CA . GLN A 1 102 ? -5.983 -11.942 20.417 1.00 70.19 102 GLN A CA 1
ATOM 835 C C . GLN A 1 102 ? -4.691 -12.765 20.472 1.00 70.19 102 GLN A C 1
ATOM 837 O O . GLN A 1 102 ? -4.205 -13.057 21.562 1.00 70.19 102 GLN A O 1
ATOM 842 N N . TYR A 1 103 ? -4.099 -13.091 19.323 1.00 67.94 103 TYR A N 1
ATOM 843 C CA . TYR A 1 103 ? -2.836 -13.825 19.249 1.00 67.94 103 TYR A CA 1
ATOM 844 C C . TYR A 1 103 ? -1.661 -13.014 19.823 1.00 67.94 103 TYR A C 1
ATOM 846 O O . TYR A 1 103 ? -0.884 -13.524 20.630 1.00 67.94 103 TYR A O 1
ATOM 854 N N . ALA A 1 104 ? -1.572 -11.725 19.485 1.00 65.62 104 ALA A N 1
ATOM 855 C CA . ALA A 1 104 ? -0.567 -10.807 20.022 1.00 65.62 104 ALA A CA 1
ATOM 856 C C . ALA A 1 104 ? -0.718 -10.593 21.539 1.00 65.62 104 ALA A C 1
ATOM 858 O O . ALA A 1 104 ? 0.277 -10.466 22.256 1.00 65.62 104 ALA A O 1
ATOM 859 N N . TRP A 1 105 ? -1.957 -10.595 22.039 1.00 62.53 105 TRP A N 1
ATOM 860 C CA . TRP A 1 105 ? -2.251 -10.521 23.468 1.00 62.53 105 TRP A CA 1
ATOM 861 C C . TRP A 1 105 ? -1.862 -11.806 24.211 1.00 62.53 105 TRP A C 1
ATOM 863 O O . TRP A 1 105 ? -1.275 -11.734 25.290 1.00 62.53 105 TRP A O 1
ATOM 873 N N . GLN A 1 106 ? -2.132 -12.981 23.630 1.00 65.75 106 GLN A N 1
ATOM 874 C CA . GLN A 1 106 ? -1.756 -14.277 24.209 1.00 65.75 106 GLN A CA 1
ATOM 875 C C . GLN A 1 106 ? -0.235 -14.489 24.262 1.00 65.75 106 GLN A C 1
ATOM 877 O O . GLN A 1 106 ? 0.262 -15.082 25.214 1.00 65.75 106 GLN A O 1
ATOM 882 N N . GLN A 1 107 ? 0.510 -13.961 23.288 1.00 63.38 107 GLN A N 1
ATOM 883 C CA . GLN A 1 107 ? 1.979 -14.015 23.239 1.00 63.38 107 GLN A CA 1
ATOM 884 C C . GLN A 1 107 ? 2.676 -13.032 24.206 1.00 63.38 107 GLN A C 1
ATOM 886 O O . GLN A 1 107 ? 3.902 -13.010 24.280 1.00 63.38 107 GLN A O 1
ATOM 891 N N . GLY A 1 108 ? 1.937 -12.183 24.937 1.00 61.22 108 GLY A N 1
ATOM 892 C CA . GLY A 1 108 ? 2.508 -11.254 25.926 1.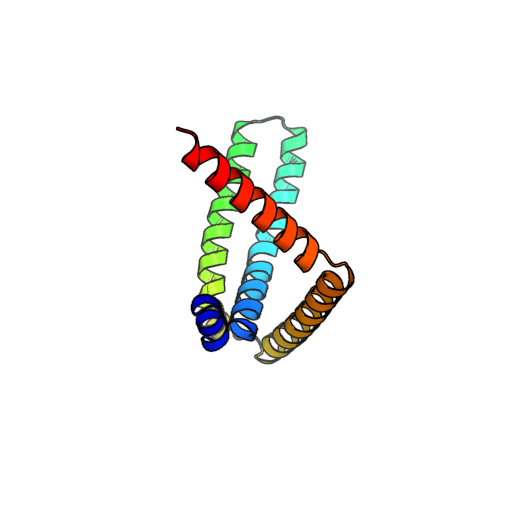00 61.22 108 GLY A CA 1
ATOM 893 C C . GLY A 1 108 ? 3.393 -10.135 25.348 1.00 61.22 108 GLY A C 1
ATOM 894 O O . GLY A 1 108 ? 3.949 -9.343 26.111 1.00 61.22 108 GLY A O 1
ATOM 895 N N . TRP A 1 109 ? 3.490 -10.029 24.018 1.00 60.03 109 TRP A N 1
ATOM 896 C CA . TRP A 1 109 ? 4.297 -9.041 23.288 1.00 60.03 109 TRP A CA 1
ATOM 897 C C . TRP A 1 109 ? 3.982 -7.598 23.683 1.00 60.03 109 TRP A C 1
ATOM 899 O O . TRP A 1 109 ? 4.873 -6.758 23.767 1.00 60.03 109 TRP A O 1
ATOM 909 N N . THR A 1 110 ? 2.715 -7.305 23.966 1.00 63.50 110 THR A N 1
ATOM 910 C CA . THR A 1 110 ? 2.273 -5.963 24.363 1.00 63.50 110 THR A CA 1
ATOM 911 C C . THR A 1 110 ? 2.795 -5.560 25.742 1.00 63.50 110 THR A C 1
ATOM 913 O O . THR A 1 110 ? 3.119 -4.392 25.947 1.00 63.50 110 THR A O 1
ATOM 916 N N . LYS A 1 111 ? 2.928 -6.513 26.675 1.00 62.44 111 LYS A N 1
ATOM 917 C CA . LYS A 1 111 ? 3.482 -6.261 28.012 1.00 62.44 111 LYS A CA 1
ATOM 918 C C . LYS A 1 111 ? 5.002 -6.132 27.972 1.00 62.44 111 LYS A C 1
ATOM 920 O O . LYS A 1 111 ? 5.518 -5.145 28.485 1.00 62.44 111 LYS A O 1
ATOM 925 N N . SER A 1 112 ? 5.707 -7.041 27.290 1.00 65.69 112 SER A N 1
ATOM 926 C CA . SER A 1 112 ? 7.177 -6.977 27.226 1.00 65.69 112 SER A CA 1
ATOM 927 C C . SER A 1 112 ? 7.680 -5.741 26.470 1.00 65.69 112 SER A C 1
ATOM 929 O O . SER A 1 112 ? 8.650 -5.111 26.892 1.00 65.69 112 SER A O 1
ATOM 931 N N . ALA A 1 113 ? 6.989 -5.326 25.401 1.00 67.88 113 ALA A N 1
ATOM 932 C CA . ALA A 1 113 ? 7.322 -4.109 24.667 1.00 67.88 113 ALA A CA 1
ATOM 933 C C . ALA A 1 113 ? 7.088 -2.842 25.507 1.00 67.88 113 ALA A C 1
ATOM 935 O O . ALA A 1 113 ? 7.919 -1.933 25.490 1.00 67.88 113 ALA A O 1
ATOM 936 N N . ALA A 1 114 ? 5.991 -2.786 26.271 1.00 68.88 114 ALA A N 1
ATOM 937 C CA . ALA A 1 114 ? 5.688 -1.659 27.152 1.00 68.88 114 ALA A CA 1
ATOM 938 C C . ALA A 1 114 ? 6.683 -1.552 28.321 1.00 68.88 114 ALA A C 1
ATOM 940 O O . ALA A 1 114 ? 7.163 -0.458 28.626 1.00 68.88 114 ALA A O 1
ATOM 941 N N . GLU A 1 115 ? 7.039 -2.683 28.930 1.00 76.38 115 GLU A N 1
ATOM 942 C CA . GLU A 1 115 ? 8.028 -2.757 30.010 1.00 76.38 115 GLU A CA 1
ATOM 943 C C . GLU A 1 115 ? 9.433 -2.373 29.514 1.00 76.38 115 GLU A C 1
ATOM 945 O O . GLU A 1 115 ? 10.120 -1.572 30.153 1.00 76.38 115 GLU A O 1
ATOM 950 N N . GLY A 1 116 ? 9.834 -2.850 28.329 1.00 78.88 116 GLY A N 1
ATOM 951 C CA . GLY A 1 116 ? 11.114 -2.500 27.707 1.00 78.88 116 GLY A CA 1
ATOM 952 C C . GLY A 1 116 ? 11.228 -1.017 27.337 1.00 78.88 116 GLY A C 1
ATOM 953 O O . GLY A 1 116 ? 12.276 -0.399 27.542 1.00 78.88 116 GLY A O 1
ATOM 954 N N . LEU A 1 117 ? 10.145 -0.410 26.843 1.00 75.56 117 LEU A N 1
ATOM 955 C CA . LEU A 1 117 ? 10.084 1.027 26.558 1.00 75.56 117 LEU A CA 1
ATOM 956 C C . LEU A 1 117 ? 10.149 1.871 27.833 1.00 75.56 117 LEU A C 1
ATOM 958 O O . LEU A 1 117 ? 10.888 2.854 27.863 1.00 75.56 117 LEU A O 1
ATOM 962 N N . GLN A 1 118 ? 9.438 1.481 28.895 1.00 80.56 118 GLN A N 1
ATOM 963 C CA . GLN A 1 118 ? 9.508 2.171 30.186 1.00 80.56 118 GLN A CA 1
ATOM 964 C C . GLN A 1 118 ? 10.902 2.095 30.814 1.00 80.56 118 GLN A C 1
ATOM 966 O O . GLN A 1 118 ? 11.379 3.096 31.348 1.00 80.56 118 GLN A O 1
ATOM 971 N N . ALA A 1 119 ? 11.565 0.939 30.743 1.00 80.88 119 ALA A N 1
ATOM 972 C CA . ALA A 1 119 ? 12.921 0.773 31.258 1.00 80.88 119 ALA A CA 1
ATOM 973 C C . ALA A 1 119 ? 13.918 1.688 30.527 1.00 80.88 119 ALA A C 1
ATOM 975 O O . ALA A 1 119 ? 14.692 2.396 31.172 1.00 80.88 119 ALA A O 1
ATOM 976 N N . ARG A 1 120 ? 13.838 1.743 29.189 1.00 78.44 120 ARG A N 1
ATOM 977 C CA . ARG A 1 120 ? 14.677 2.624 28.357 1.00 78.44 120 ARG A CA 1
ATOM 978 C C . ARG A 1 120 ? 14.399 4.108 28.596 1.00 78.44 120 ARG A C 1
ATOM 980 O O . ARG A 1 120 ? 15.329 4.905 28.633 1.00 78.44 120 ARG A O 1
ATOM 987 N N . TRP A 1 121 ? 13.139 4.492 28.785 1.00 75.06 121 TRP A N 1
ATOM 988 C CA . TRP A 1 121 ? 12.790 5.879 29.102 1.00 75.06 121 TRP A CA 1
ATOM 989 C C . TRP A 1 121 ? 13.354 6.315 30.457 1.00 75.06 121 TRP A C 1
ATOM 991 O O . TRP A 1 121 ? 13.939 7.389 30.570 1.00 75.06 121 TRP A O 1
ATOM 1001 N N . LYS A 1 122 ? 13.243 5.458 31.479 1.00 80.00 122 LYS A N 1
ATOM 1002 C CA . LYS A 1 122 ? 13.798 5.737 32.810 1.00 80.00 122 LYS A CA 1
ATOM 1003 C C . LYS A 1 122 ? 15.320 5.849 32.794 1.00 80.00 122 LYS A C 1
ATOM 1005 O O . LYS A 1 122 ? 15.852 6.721 33.472 1.00 80.00 122 LYS A O 1
ATOM 1010 N N . SER A 1 123 ? 16.017 5.015 32.015 1.00 79.25 123 SER A N 1
ATOM 1011 C CA . SER A 1 123 ? 17.475 5.119 31.899 1.00 79.25 123 SER A CA 1
ATOM 1012 C C . SER A 1 123 ? 17.917 6.419 31.230 1.00 79.25 123 SER A C 1
ATOM 1014 O O . SER A 1 123 ? 18.911 6.986 31.656 1.00 79.25 123 SER A O 1
ATOM 1016 N N . LEU A 1 124 ? 17.172 6.908 30.231 1.00 76.44 124 LEU A N 1
ATOM 1017 C CA . LEU A 1 124 ? 17.496 8.151 29.521 1.00 76.44 124 LEU A CA 1
ATOM 1018 C C . LEU A 1 124 ? 17.286 9.398 30.393 1.00 76.44 124 LEU A C 1
ATOM 1020 O O . LEU A 1 124 ? 18.112 10.303 30.373 1.00 76.44 124 LEU A O 1
ATOM 1024 N N . ILE A 1 125 ? 16.224 9.426 31.203 1.00 75.88 125 ILE A N 1
ATOM 1025 C CA . ILE A 1 125 ? 15.989 10.526 32.154 1.00 75.88 125 ILE A CA 1
ATOM 1026 C C . ILE A 1 125 ? 17.052 10.511 33.263 1.00 75.88 125 ILE A C 1
ATOM 1028 O O . ILE A 1 125 ? 17.620 11.548 33.587 1.00 75.88 125 ILE A O 1
ATOM 1032 N N . ALA A 1 126 ? 17.390 9.331 33.794 1.00 71.94 126 ALA A N 1
ATOM 1033 C CA . ALA A 1 126 ? 18.387 9.194 34.858 1.00 71.94 126 ALA A CA 1
ATOM 1034 C C . ALA A 1 126 ? 19.817 9.579 34.430 1.00 71.94 126 ALA A C 1
ATOM 1036 O O . ALA A 1 126 ? 20.647 9.882 35.286 1.00 71.94 126 ALA A O 1
ATOM 1037 N N . THR A 1 127 ? 20.123 9.540 33.129 1.00 66.00 127 THR A N 1
ATOM 1038 C CA . THR A 1 127 ? 21.403 10.017 32.587 1.00 66.00 127 THR A CA 1
ATOM 1039 C C . THR A 1 127 ? 21.436 11.527 32.362 1.00 66.00 127 THR A C 1
ATOM 1041 O O . THR A 1 127 ? 22.512 12.101 32.446 1.00 66.00 127 THR A O 1
ATOM 1044 N N . THR A 1 128 ? 20.288 12.171 32.133 1.00 63.09 128 THR A N 1
ATOM 1045 C CA . THR A 1 128 ? 20.183 13.631 31.951 1.00 63.09 128 THR A CA 1
ATOM 1046 C C . THR A 1 128 ? 20.313 14.410 33.266 1.00 63.09 128 THR A C 1
ATOM 1048 O O . THR A 1 128 ? 20.810 15.524 33.244 1.00 63.09 128 THR A O 1
ATOM 1051 N N . ASP A 1 129 ? 19.955 13.822 34.412 1.00 59.09 129 ASP A N 1
ATOM 1052 C CA . ASP A 1 129 ? 20.098 14.456 35.741 1.00 59.09 129 ASP A CA 1
ATOM 1053 C C . ASP A 1 129 ? 21.534 14.400 36.325 1.00 59.09 129 ASP A C 1
ATOM 1055 O O . ASP A 1 129 ? 21.758 14.822 37.460 1.00 59.09 129 ASP A O 1
ATOM 1059 N N . ARG A 1 130 ? 22.511 13.821 35.606 1.00 58.50 130 ARG A N 1
ATOM 1060 C CA . ARG A 1 130 ? 23.913 13.685 36.063 1.00 58.50 130 ARG A CA 1
ATOM 1061 C C . ARG A 1 130 ? 24.912 14.605 35.349 1.00 58.50 130 ARG A C 1
ATOM 1063 O O . ARG A 1 130 ? 26.105 14.497 35.637 1.00 58.50 130 ARG A O 1
ATOM 1070 N N . GLU A 1 131 ? 24.442 15.469 34.456 1.00 51.75 131 GLU A N 1
ATOM 1071 C CA . GLU A 1 131 ? 25.218 16.571 33.860 1.00 51.75 131 GLU A CA 1
ATOM 1072 C C . GLU A 1 131 ? 24.854 17.901 34.529 1.00 51.75 131 GLU A C 1
ATOM 1074 O O . GLU A 1 131 ? 25.782 18.717 34.731 1.00 51.75 131 GLU A O 1
#

Sequence (131 aa):
MNPVMDKWFQFGGGFYGLVAFYTWLLLEWPDVKTFISSMSELLFSFEAGAVFHVVLQLFIDSLINFGLAIAWPAYWLQDNRGPWELLFVAYGGYWLGIRTAQYAWQQGWTKSAAEGLQARWKSLIATTDRE

Organism: NCBI:txid930805

Secondary structure (DSSP, 8-state):
--HHHHHHHHTTTTHHHHHHHHHHHHHHHHHHHHHHHHHHHHHHH--HHHHHHHHHHHHHHHH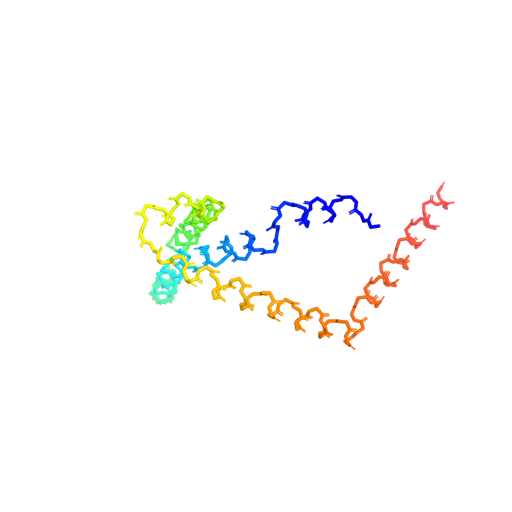HHHHHHHTHHHHHHHTT--HHHHHHHHHHHHHHHHHHHHHHHHTTHHHHHHHHHHHHHHHHHHHHTT-